Protein AF-A0AAX3WQF5-F1 (afdb_monomer_lite)

Organism: NCBI:txid759811

Radius of gyration: 13.83 Å; chains: 1; bounding box: 32×36×34 Å

Secondary structure (DSSP, 8-state):
---TTTT--HHHHHHHHHHHHHHHHHGGGT--SHHHHHHHHHHHHHHHHHHHTT-S---HHHHHHHHHHHHHHHHHHHHHHHTT-S-HHHHHHHHHHHHHHHHHHHHHH-

pLDDT: mean 82.95, std 11.18, range [40.06, 92.69]

Structure (mmCIF, N/CA/C/O backbone):
data_AF-A0AAX3WQF5-F1
#
_entry.id   AF-A0AAX3WQF5-F1
#
loop_
_atom_site.group_PDB
_atom_site.id
_atom_site.type_symbol
_atom_site.label_atom_id
_atom_site.label_alt_id
_atom_site.label_comp_id
_atom_site.label_asym_id
_atom_site.label_entity_id
_atom_site.label_seq_id
_atom_site.pdbx_PDB_ins_code
_atom_site.Cartn_x
_atom_site.Cartn_y
_atom_site.Cartn_z
_atom_site.occupancy
_atom_site.B_iso_or_equiv
_atom_site.auth_seq_id
_atom_site.auth_comp_id
_atom_site.auth_asym_id
_atom_site.auth_atom_id
_atom_site.pdbx_PDB_model_num
ATOM 1 N N . MET A 1 1 ? -18.013 -9.501 11.085 1.00 40.06 1 MET A N 1
ATOM 2 C CA . MET A 1 1 ? -17.292 -8.453 10.333 1.00 40.06 1 MET A CA 1
ATOM 3 C C . MET A 1 1 ? -16.064 -9.127 9.744 1.00 40.06 1 MET A C 1
ATOM 5 O O . MET A 1 1 ? -15.308 -9.697 10.520 1.00 40.06 1 MET A O 1
ATOM 9 N N . SER A 1 2 ? -15.945 -9.206 8.417 1.00 44.09 2 SER A N 1
ATOM 10 C CA . SER A 1 2 ? -14.783 -9.839 7.775 1.00 44.09 2 SER A CA 1
ATOM 11 C C . SER A 1 2 ? -13.529 -9.033 8.104 1.00 44.09 2 SER A C 1
ATOM 13 O O . SER A 1 2 ? -13.554 -7.804 8.017 1.00 44.09 2 SER A O 1
ATOM 15 N N . ASN A 1 3 ? -12.466 -9.706 8.534 1.00 59.84 3 ASN A N 1
ATOM 16 C CA . ASN A 1 3 ? -11.210 -9.055 8.867 1.00 59.84 3 ASN A CA 1
ATOM 17 C C . ASN A 1 3 ? -10.449 -8.860 7.549 1.00 59.84 3 ASN A C 1
ATOM 19 O O . ASN A 1 3 ? -9.784 -9.780 7.087 1.00 59.84 3 ASN A O 1
ATOM 23 N N . PHE A 1 4 ? -10.609 -7.693 6.911 1.00 64.12 4 PHE A N 1
ATOM 24 C CA . PHE A 1 4 ? -10.064 -7.390 5.575 1.00 64.12 4 PHE A CA 1
ATOM 25 C C . PHE A 1 4 ? -8.560 -7.718 5.445 1.00 64.12 4 PHE A C 1
ATOM 27 O O . PHE A 1 4 ? -8.103 -8.148 4.391 1.00 64.12 4 PHE A O 1
ATOM 34 N N . LEU A 1 5 ? -7.809 -7.596 6.546 1.00 71.44 5 LEU A N 1
ATOM 35 C CA . LEU A 1 5 ? -6.372 -7.884 6.628 1.00 71.44 5 LEU A CA 1
ATOM 36 C C . LEU A 1 5 ? -6.045 -9.176 7.410 1.00 71.44 5 LEU A C 1
ATOM 38 O O . LEU A 1 5 ? -4.893 -9.420 7.757 1.00 71.44 5 LEU A O 1
ATOM 42 N N . GLY A 1 6 ? -7.044 -10.009 7.713 1.00 67.06 6 GLY A N 1
ATOM 43 C CA . GLY A 1 6 ? -6.884 -11.228 8.515 1.00 67.06 6 GLY A CA 1
ATOM 44 C C . GLY A 1 6 ? -6.243 -12.406 7.774 1.00 67.06 6 GLY A C 1
ATOM 45 O O . GLY A 1 6 ? -5.694 -13.294 8.416 1.00 67.06 6 GLY A O 1
ATOM 46 N N . GLU A 1 7 ? -6.274 -12.400 6.439 1.00 76.75 7 GLU A N 1
ATOM 47 C CA . GLU A 1 7 ? -5.777 -13.487 5.578 1.00 76.75 7 GLU A CA 1
ATOM 48 C C . GLU A 1 7 ? -4.612 -13.027 4.683 1.00 76.75 7 GLU A C 1
ATOM 50 O O . GLU A 1 7 ? -4.509 -13.386 3.506 1.00 76.75 7 GLU A O 1
ATOM 55 N N . LEU A 1 8 ? -3.742 -12.166 5.213 1.00 85.25 8 LEU A N 1
ATOM 56 C CA . LEU A 1 8 ? -2.576 -11.675 4.481 1.00 85.25 8 LEU A CA 1
ATOM 57 C C . LEU A 1 8 ? -1.428 -12.678 4.528 1.00 85.25 8 LEU A C 1
ATOM 59 O O . LEU A 1 8 ? -1.010 -13.120 5.601 1.00 85.25 8 LEU A O 1
ATOM 63 N N . THR A 1 9 ? -0.876 -12.978 3.358 1.00 89.06 9 THR A N 1
ATOM 64 C CA . THR A 1 9 ? 0.393 -13.698 3.241 1.00 89.06 9 THR A CA 1
ATOM 65 C C . THR A 1 9 ? 1.562 -12.777 3.626 1.00 89.06 9 THR A C 1
ATOM 67 O O . THR A 1 9 ? 1.388 -11.556 3.663 1.00 89.06 9 THR A O 1
ATOM 70 N N . PRO A 1 10 ? 2.766 -13.313 3.904 1.00 89.25 10 PRO A N 1
ATOM 71 C CA . PRO A 1 10 ? 3.958 -12.482 4.086 1.00 89.25 10 PRO A CA 1
ATOM 72 C C . PRO A 1 10 ? 4.201 -11.543 2.898 1.00 89.25 10 PRO A C 1
ATOM 74 O O . PRO A 1 10 ? 4.501 -10.371 3.094 1.00 89.25 10 PRO A O 1
ATOM 77 N N . ASP A 1 11 ? 3.957 -12.029 1.679 1.00 89.50 11 ASP A N 1
ATOM 78 C CA . ASP A 1 11 ? 4.100 -11.232 0.465 1.00 89.50 11 ASP A CA 1
ATOM 79 C C . ASP A 1 11 ? 3.117 -10.061 0.414 1.00 89.50 11 ASP A C 1
ATOM 81 O O . ASP A 1 11 ? 3.523 -8.943 0.099 1.00 89.50 11 ASP A O 1
ATOM 85 N N . ASP A 1 12 ? 1.855 -10.289 0.793 1.00 89.75 12 ASP A N 1
ATOM 86 C CA . ASP A 1 12 ? 0.866 -9.213 0.880 1.00 89.75 12 ASP A CA 1
ATOM 87 C C . ASP A 1 12 ? 1.290 -8.161 1.911 1.00 89.75 12 ASP A C 1
ATOM 89 O O . ASP A 1 12 ? 1.117 -6.962 1.689 1.00 89.75 12 ASP A O 1
ATOM 93 N N . LYS A 1 13 ? 1.868 -8.601 3.039 1.00 89.56 13 LYS A N 1
ATOM 94 C CA . LYS A 1 13 ? 2.353 -7.688 4.076 1.00 89.56 13 LYS A CA 1
ATOM 95 C C . LYS A 1 13 ? 3.518 -6.836 3.591 1.00 89.56 13 LYS A C 1
ATOM 97 O O . LYS A 1 13 ? 3.504 -5.633 3.838 1.00 89.56 13 LYS A O 1
ATOM 102 N N . ASP A 1 14 ? 4.468 -7.421 2.867 1.00 91.00 14 ASP A N 1
ATOM 103 C CA . ASP A 1 14 ? 5.594 -6.681 2.290 1.00 91.00 14 ASP A CA 1
ATOM 104 C C . ASP A 1 14 ? 5.121 -5.614 1.297 1.00 91.00 14 ASP A C 1
ATOM 106 O O . ASP A 1 14 ? 5.605 -4.484 1.317 1.00 91.00 14 ASP A O 1
ATOM 110 N N . VAL A 1 15 ? 4.154 -5.956 0.440 1.00 92.25 15 VAL A N 1
ATOM 111 C CA . VAL A 1 15 ? 3.594 -5.026 -0.550 1.00 92.25 15 VAL A CA 1
ATOM 112 C C . VAL A 1 15 ? 2.839 -3.885 0.134 1.00 92.25 15 VAL A C 1
ATOM 114 O O . VAL A 1 15 ? 3.033 -2.725 -0.226 1.00 92.25 15 VAL A O 1
ATOM 117 N N . ILE A 1 16 ? 2.017 -4.185 1.145 1.00 92.31 16 ILE A N 1
ATOM 118 C CA . ILE A 1 16 ? 1.321 -3.160 1.940 1.00 92.31 16 ILE A CA 1
ATOM 119 C C . ILE A 1 16 ? 2.332 -2.248 2.645 1.00 92.31 16 ILE A C 1
ATOM 121 O O . ILE A 1 16 ? 2.170 -1.027 2.638 1.00 92.31 16 ILE A O 1
ATOM 125 N N . GLN A 1 17 ? 3.387 -2.822 3.224 1.00 92.69 17 GLN A N 1
ATOM 126 C CA . GLN A 1 17 ? 4.435 -2.065 3.901 1.00 92.69 17 GLN A CA 1
ATOM 127 C C . GLN A 1 17 ? 5.154 -1.125 2.926 1.00 92.69 17 GLN A C 1
ATOM 129 O O . GLN A 1 17 ? 5.289 0.067 3.210 1.00 92.69 17 GLN A O 1
ATOM 134 N N . ALA A 1 18 ? 5.536 -1.632 1.750 1.00 92.19 18 ALA A N 1
ATOM 135 C CA . ALA A 1 18 ? 6.145 -0.837 0.690 1.00 92.19 18 ALA A CA 1
ATOM 136 C C . ALA A 1 18 ? 5.223 0.304 0.236 1.00 92.19 18 ALA A C 1
ATOM 138 O O . ALA A 1 18 ? 5.670 1.446 0.144 1.00 92.19 18 ALA A O 1
ATOM 139 N N . ALA A 1 19 ? 3.929 0.025 0.046 1.00 92.12 19 ALA A N 1
ATOM 140 C CA . ALA A 1 19 ? 2.936 1.021 -0.348 1.00 92.12 19 ALA A CA 1
ATOM 141 C C . ALA A 1 19 ? 2.868 2.181 0.648 1.00 92.12 19 ALA A C 1
ATOM 143 O O . ALA A 1 19 ? 2.942 3.349 0.266 1.00 92.12 19 ALA A O 1
ATOM 144 N N . ILE A 1 20 ? 2.739 1.865 1.938 1.00 92.38 20 ILE A N 1
ATOM 145 C CA . ILE A 1 20 ? 2.606 2.870 2.994 1.00 92.38 20 ILE A CA 1
ATOM 146 C C . ILE A 1 20 ? 3.905 3.661 3.171 1.00 92.38 20 ILE A C 1
ATOM 148 O O . ILE A 1 20 ? 3.861 4.880 3.344 1.00 92.38 20 ILE A O 1
ATOM 152 N N . ASP A 1 21 ? 5.063 3.005 3.096 1.00 91.31 21 ASP A N 1
ATOM 153 C CA . ASP A 1 21 ? 6.357 3.686 3.176 1.00 91.31 21 ASP A CA 1
ATOM 154 C C . ASP A 1 21 ? 6.571 4.637 2.001 1.00 91.31 21 ASP A C 1
ATOM 156 O O . ASP A 1 21 ? 7.094 5.742 2.173 1.00 91.31 21 ASP A O 1
ATOM 160 N N . GLU A 1 22 ? 6.137 4.239 0.811 1.00 88.56 22 GLU A N 1
ATOM 161 C CA . GLU A 1 22 ? 6.199 5.075 -0.376 1.00 88.56 22 GLU A CA 1
ATOM 162 C C . GLU A 1 22 ? 5.236 6.261 -0.288 1.00 88.56 22 GLU A C 1
ATOM 164 O O . GLU A 1 22 ? 5.618 7.402 -0.558 1.00 88.56 22 GLU A O 1
ATOM 169 N N . PHE A 1 23 ? 4.024 6.035 0.216 1.00 88.94 23 PHE A N 1
ATOM 170 C CA . PHE A 1 23 ? 3.060 7.093 0.489 1.00 88.94 23 PHE A CA 1
ATOM 171 C C . PHE A 1 23 ? 3.553 8.082 1.555 1.00 88.94 23 PHE A C 1
ATOM 173 O O . PHE A 1 23 ? 3.398 9.292 1.405 1.00 88.94 23 PHE A O 1
ATOM 180 N N . LEU A 1 24 ? 4.222 7.622 2.613 1.00 87.25 24 LEU A N 1
ATOM 181 C CA . LEU A 1 24 ? 4.829 8.513 3.607 1.00 87.25 24 LEU A CA 1
ATOM 182 C C . LEU A 1 24 ? 5.974 9.354 3.020 1.00 87.25 24 LEU A C 1
ATOM 184 O O . LEU A 1 24 ? 6.197 10.482 3.472 1.00 87.25 24 LEU A O 1
ATOM 188 N N . LYS A 1 25 ? 6.687 8.825 2.016 1.00 85.06 25 LYS A N 1
ATOM 189 C CA . LYS A 1 25 ? 7.792 9.507 1.325 1.00 85.06 25 LYS A CA 1
ATOM 190 C C . LYS A 1 25 ? 7.341 10.453 0.222 1.00 85.06 25 LYS A C 1
ATOM 192 O O . LYS A 1 25 ? 7.992 11.474 0.049 1.00 85.06 25 LYS A O 1
ATOM 197 N N . PHE A 1 26 ? 6.289 10.136 -0.529 1.00 77.75 26 PHE A N 1
ATOM 198 C CA . PHE A 1 26 ? 5.896 10.893 -1.727 1.00 77.75 26 PHE A CA 1
ATOM 199 C C . PHE A 1 26 ? 4.430 11.323 -1.753 1.00 77.75 26 PHE A C 1
ATOM 201 O O . PHE A 1 26 ? 4.063 12.144 -2.588 1.00 77.75 26 PHE A O 1
ATOM 208 N N . GLY A 1 27 ? 3.597 10.858 -0.822 1.00 66.69 27 GLY A N 1
ATOM 209 C CA . GLY A 1 27 ? 2.166 11.171 -0.765 1.00 66.69 27 GLY A CA 1
ATOM 210 C C . GLY A 1 27 ? 1.860 12.661 -0.598 1.00 66.69 27 GLY A C 1
ATOM 211 O O . GLY A 1 27 ? 0.793 13.107 -1.004 1.00 66.69 27 GLY A O 1
ATOM 212 N N . TYR A 1 28 ? 2.812 13.470 -0.114 1.00 64.19 28 TYR A N 1
ATOM 213 C CA . TYR A 1 28 ? 2.675 14.933 -0.110 1.00 64.19 28 TYR A CA 1
ATOM 214 C C . TYR A 1 28 ? 2.576 15.536 -1.521 1.00 64.19 28 TYR A C 1
ATOM 216 O O . TYR A 1 28 ? 2.022 16.616 -1.664 1.00 64.19 28 TYR A O 1
ATOM 224 N N . LYS A 1 29 ? 3.096 14.861 -2.558 1.00 64.31 29 LYS A N 1
ATOM 225 C CA . LYS A 1 29 ? 2.990 15.314 -3.956 1.00 64.31 29 LYS A CA 1
ATOM 226 C C . LYS A 1 29 ? 1.604 15.069 -4.551 1.00 64.31 29 LYS A C 1
ATOM 228 O O . LYS A 1 29 ? 1.244 15.730 -5.514 1.00 64.31 29 LYS A O 1
ATOM 233 N N . LEU A 1 30 ? 0.847 14.121 -3.996 1.00 62.47 30 LEU A N 1
ATOM 234 C CA . LEU A 1 30 ? -0.512 13.791 -4.440 1.00 62.47 30 LEU A CA 1
ATOM 235 C C . LEU A 1 30 ? -1.580 14.671 -3.779 1.00 62.47 30 LEU A C 1
ATOM 237 O O . LEU A 1 30 ? -2.712 14.720 -4.250 1.00 62.47 30 LEU A O 1
ATOM 241 N N . ILE A 1 31 ? -1.244 15.334 -2.670 1.00 63.12 31 ILE A N 1
ATOM 242 C CA . ILE A 1 31 ? -2.186 16.102 -1.857 1.00 63.12 31 ILE A CA 1
ATOM 243 C C . ILE A 1 31 ? -1.816 17.578 -1.995 1.00 63.12 31 ILE A C 1
ATOM 245 O O . ILE A 1 31 ? -1.076 18.124 -1.182 1.00 63.12 31 ILE A O 1
ATOM 249 N N . ASP A 1 32 ? -2.342 18.211 -3.042 1.00 54.56 32 ASP A N 1
ATOM 250 C CA . ASP A 1 32 ? -2.054 19.601 -3.443 1.00 54.56 32 ASP A CA 1
ATOM 251 C C . ASP A 1 32 ? -2.568 20.661 -2.430 1.00 54.56 32 ASP A C 1
ATOM 253 O O . ASP A 1 32 ? -2.364 21.864 -2.579 1.00 54.56 32 ASP A O 1
ATOM 257 N N . GLU A 1 33 ? -3.212 20.236 -1.335 1.00 55.03 33 GLU A N 1
ATOM 258 C CA . GLU A 1 33 ? -3.756 21.117 -0.300 1.00 55.03 33 GLU A CA 1
ATOM 259 C C . GLU A 1 33 ? -3.052 20.922 1.057 1.00 55.03 33 GLU A C 1
ATOM 261 O O . GLU A 1 33 ? -3.226 19.926 1.767 1.00 55.03 33 GLU A O 1
ATOM 266 N N . ASN A 1 34 ? -2.283 21.938 1.469 1.00 56.22 34 ASN A N 1
ATOM 267 C CA . ASN A 1 34 ? -1.438 21.961 2.677 1.00 56.22 34 ASN A CA 1
ATOM 268 C C . ASN A 1 34 ? -2.131 21.554 3.998 1.00 56.22 34 ASN A C 1
ATOM 270 O O . ASN A 1 34 ? -1.457 21.150 4.947 1.00 56.22 34 ASN A O 1
ATOM 274 N N . LYS A 1 35 ? -3.463 21.660 4.107 1.00 57.88 35 LYS A N 1
ATOM 275 C CA . LYS A 1 35 ? -4.200 21.284 5.331 1.00 57.88 35 LYS A CA 1
ATOM 276 C C . LYS A 1 35 ? -4.504 19.787 5.404 1.00 57.88 35 LYS A C 1
ATOM 278 O O . LYS A 1 35 ? -4.518 19.218 6.494 1.00 57.88 35 LYS A O 1
ATOM 283 N N . THR A 1 36 ? -4.698 19.143 4.262 1.00 65.06 36 THR A N 1
ATOM 284 C CA . THR A 1 36 ? -5.059 17.726 4.146 1.00 65.06 36 THR A CA 1
ATOM 285 C C . THR A 1 36 ? -3.816 16.838 4.218 1.00 65.06 36 THR A C 1
ATOM 287 O O . THR A 1 36 ? -3.867 15.760 4.805 1.00 65.06 36 THR A O 1
ATOM 290 N N . ALA A 1 37 ? -2.660 17.330 3.759 1.00 68.00 37 ALA A N 1
ATOM 291 C CA . ALA A 1 37 ? -1.393 16.595 3.789 1.00 68.00 37 ALA A CA 1
ATOM 292 C C . ALA A 1 37 ? -0.965 16.153 5.206 1.00 68.00 37 ALA A C 1
ATOM 294 O O . ALA A 1 37 ? -0.530 15.018 5.403 1.00 68.00 37 ALA A O 1
ATOM 295 N N . SER A 1 38 ? -1.128 17.018 6.217 1.00 71.81 38 SER A N 1
ATOM 296 C CA . SER A 1 38 ? -0.776 16.695 7.612 1.00 71.81 38 SER A CA 1
ATOM 297 C C . SER A 1 38 ? -1.668 15.595 8.202 1.00 71.81 38 SER A C 1
ATOM 299 O O . SER A 1 38 ? -1.182 14.673 8.861 1.00 71.81 38 SER A O 1
ATOM 301 N N . LEU A 1 39 ? -2.973 15.649 7.912 1.00 75.56 39 LEU A N 1
ATOM 302 C CA . LEU A 1 39 ? -3.937 14.639 8.354 1.00 75.56 39 LEU A CA 1
ATOM 303 C C . LEU A 1 39 ? -3.675 13.288 7.687 1.00 75.56 39 LEU A C 1
ATOM 305 O O . LEU A 1 39 ? -3.642 12.271 8.371 1.00 75.56 39 LEU A O 1
ATOM 309 N N . TYR A 1 40 ? -3.412 13.279 6.382 1.00 80.06 40 TYR A N 1
ATOM 310 C CA . TYR A 1 40 ? -3.123 12.054 5.639 1.00 80.06 40 TYR A CA 1
ATOM 311 C C . TYR A 1 40 ? -1.812 11.414 6.089 1.00 80.06 40 TYR A C 1
ATOM 313 O O . TYR A 1 40 ? -1.758 10.202 6.278 1.00 80.06 40 TYR A O 1
ATOM 321 N N . LYS A 1 41 ? -0.774 12.221 6.344 1.00 82.88 41 LYS A N 1
ATOM 322 C CA . LYS A 1 41 ? 0.485 11.729 6.911 1.00 82.88 41 LYS A CA 1
ATOM 323 C C . LYS A 1 41 ? 0.264 11.089 8.279 1.00 82.88 41 LYS A C 1
ATOM 325 O O . LYS A 1 41 ? 0.757 9.992 8.516 1.00 82.88 41 LYS A O 1
ATOM 330 N N . ARG A 1 42 ? -0.508 11.736 9.159 1.00 86.56 42 ARG A N 1
ATOM 331 C CA . ARG A 1 42 ? -0.851 11.174 10.472 1.00 86.56 42 ARG A CA 1
ATOM 332 C C . ARG A 1 42 ? -1.612 9.856 10.330 1.00 86.56 42 ARG A C 1
ATOM 334 O O . ARG A 1 42 ? -1.232 8.887 10.972 1.00 86.56 42 ARG A O 1
ATOM 341 N N . SER A 1 43 ? -2.633 9.801 9.478 1.00 87.75 43 SER A N 1
ATOM 342 C CA . SER A 1 43 ? -3.408 8.580 9.232 1.00 87.75 43 SER A CA 1
ATOM 343 C C . SER A 1 43 ? -2.557 7.453 8.639 1.00 87.75 43 SER A C 1
ATOM 345 O O . SER A 1 43 ? -2.720 6.306 9.041 1.00 87.75 43 SER A O 1
ATOM 347 N N . ALA A 1 44 ? -1.605 7.763 7.752 1.00 89.31 44 ALA A N 1
ATOM 348 C CA . ALA A 1 44 ? -0.641 6.796 7.225 1.00 89.31 44 ALA A CA 1
ATOM 349 C C . ALA A 1 44 ? 0.297 6.253 8.308 1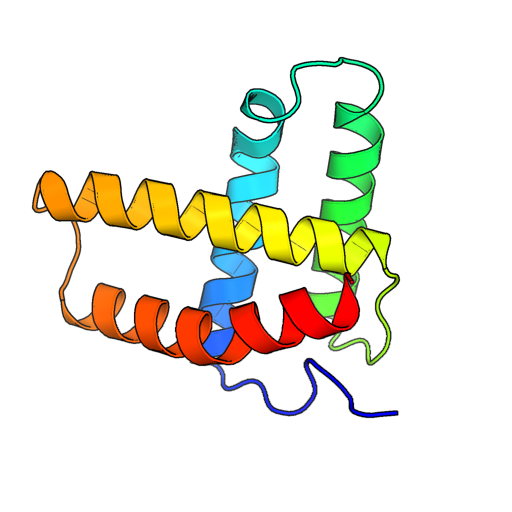.00 89.31 44 ALA A C 1
ATOM 351 O O . ALA A 1 44 ? 0.523 5.047 8.375 1.00 89.31 44 ALA A O 1
ATOM 352 N N . THR A 1 45 ? 0.802 7.119 9.191 1.00 91.00 45 THR A N 1
ATOM 353 C CA . THR A 1 45 ? 1.610 6.696 10.342 1.00 91.00 45 THR A CA 1
ATOM 354 C C . THR A 1 45 ? 0.805 5.803 11.286 1.00 91.00 45 THR A C 1
ATOM 356 O O . THR A 1 45 ? 1.268 4.718 11.621 1.00 91.00 45 THR A O 1
ATOM 359 N N . THR A 1 46 ? -0.425 6.188 11.638 1.00 91.19 46 THR A N 1
ATOM 360 C CA . THR A 1 46 ? -1.297 5.365 12.491 1.00 91.19 46 THR A CA 1
ATOM 361 C C . THR A 1 46 ? -1.627 4.021 11.840 1.00 91.19 46 THR A C 1
ATOM 363 O O . THR A 1 46 ? -1.608 2.993 12.516 1.00 91.19 46 THR A O 1
ATOM 366 N N . PHE A 1 47 ? -1.916 4.003 10.532 1.00 91.38 47 PHE A N 1
ATOM 367 C CA . PHE A 1 47 ? -2.126 2.758 9.793 1.00 91.38 47 PHE A CA 1
ATOM 368 C C . PHE A 1 47 ? -0.890 1.863 9.896 1.00 91.38 47 PHE A C 1
ATOM 370 O O . PHE A 1 47 ? -1.029 0.698 10.261 1.00 91.38 47 PHE A O 1
ATOM 377 N N . LYS A 1 48 ? 0.307 2.406 9.629 1.00 92.00 48 LYS A N 1
ATOM 378 C CA . LYS A 1 48 ? 1.574 1.667 9.697 1.00 92.00 48 LYS A CA 1
ATOM 379 C C . LYS A 1 48 ? 1.785 1.037 11.071 1.00 92.00 48 LYS A C 1
ATOM 381 O O . LYS A 1 48 ? 1.981 -0.168 11.159 1.00 92.00 48 LYS A O 1
ATOM 386 N N . GLU A 1 49 ? 1.657 1.821 12.138 1.00 91.81 49 GLU A N 1
ATOM 387 C CA . GLU A 1 49 ? 1.817 1.329 13.512 1.00 91.81 49 GLU A CA 1
ATOM 388 C 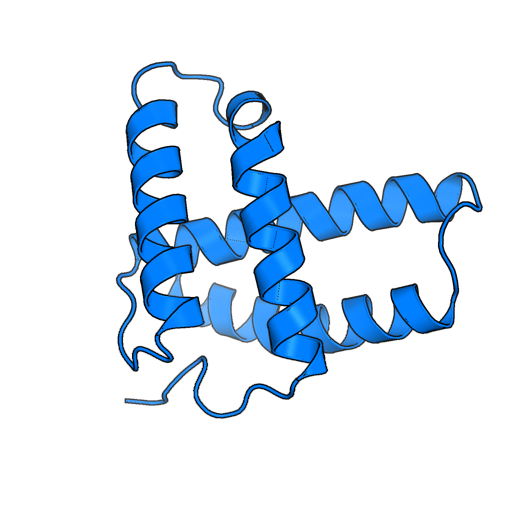C . GLU A 1 49 ? 0.809 0.220 13.839 1.00 91.81 49 GLU A C 1
ATOM 390 O O . GLU A 1 49 ? 1.158 -0.803 14.428 1.00 91.81 49 GLU A O 1
ATOM 395 N N . LYS A 1 50 ? -0.458 0.386 13.445 1.00 90.38 50 LYS A N 1
ATOM 396 C CA . LYS A 1 50 ? -1.487 -0.648 13.628 1.00 90.38 50 LYS A CA 1
ATOM 397 C C . LYS A 1 50 ? -1.174 -1.910 12.834 1.00 90.38 50 LYS A C 1
ATOM 399 O O . LYS A 1 50 ? -1.395 -3.008 13.341 1.00 90.38 50 LYS A O 1
ATOM 404 N N . PHE A 1 51 ? -0.683 -1.757 11.612 1.00 89.81 51 PHE A N 1
ATOM 405 C CA . PHE A 1 51 ? -0.349 -2.857 10.722 1.00 89.81 51 PHE A CA 1
ATOM 406 C C . PHE A 1 51 ? 0.834 -3.676 11.251 1.00 89.81 51 PHE A C 1
ATOM 408 O O . PHE A 1 51 ? 0.724 -4.895 11.375 1.00 89.81 51 PHE A O 1
ATOM 415 N N . GLU A 1 52 ? 1.913 -3.010 11.667 1.00 89.38 52 GLU A N 1
ATOM 416 C CA . GLU A 1 52 ? 3.094 -3.637 12.280 1.00 89.38 52 GLU A CA 1
ATOM 417 C C . GLU A 1 52 ? 2.739 -4.371 13.584 1.00 89.38 52 GLU A C 1
ATOM 419 O O . GLU A 1 52 ? 3.235 -5.467 13.849 1.00 89.38 52 GLU A O 1
ATOM 424 N N . ASN A 1 53 ? 1.802 -3.821 14.361 1.00 88.38 53 ASN A N 1
ATOM 425 C CA . ASN A 1 53 ? 1.294 -4.445 15.584 1.00 88.38 53 ASN A CA 1
ATOM 426 C C . ASN A 1 53 ? 0.207 -5.515 15.344 1.00 88.38 53 ASN A C 1
ATOM 428 O O . ASN A 1 53 ? -0.373 -6.015 16.307 1.00 88.38 53 ASN A O 1
ATOM 432 N N . ASN A 1 54 ? -0.081 -5.890 14.089 1.00 83.31 54 ASN A N 1
ATOM 433 C CA . ASN A 1 54 ? -1.132 -6.846 13.706 1.00 83.31 54 ASN A CA 1
ATOM 434 C C . ASN A 1 54 ? -2.519 -6.509 14.300 1.00 83.31 54 ASN A C 1
ATOM 436 O O . ASN A 1 54 ? -3.270 -7.393 14.717 1.00 83.31 54 ASN A O 1
ATOM 440 N N . SER A 1 55 ? -2.864 -5.220 14.347 1.00 79.81 55 SER A N 1
ATOM 441 C CA . SER A 1 55 ? -4.184 -4.758 14.776 1.00 79.81 55 SER A CA 1
ATOM 442 C C . SER A 1 55 ? -5.291 -5.333 13.888 1.00 79.81 55 SER A C 1
ATOM 444 O O . SER A 1 55 ? -5.148 -5.440 12.671 1.00 79.81 55 SER A O 1
ATOM 446 N N . VAL A 1 56 ? -6.433 -5.651 14.498 1.00 71.06 56 VAL A N 1
ATOM 447 C CA . VAL A 1 56 ? -7.606 -6.235 13.822 1.00 71.06 56 VAL A CA 1
ATOM 448 C C . VAL A 1 56 ? -8.636 -5.192 13.382 1.00 71.06 56 VAL A C 1
ATOM 450 O O . VAL A 1 56 ? -9.704 -5.544 12.889 1.00 71.06 56 VAL A O 1
ATOM 453 N N . SER A 1 57 ? -8.366 -3.901 13.592 1.00 80.12 57 SER A N 1
ATOM 454 C CA . SER A 1 57 ? -9.328 -2.840 13.286 1.00 80.12 57 SER A CA 1
ATOM 455 C C . SER A 1 57 ? -8.666 -1.606 12.687 1.00 80.12 57 SER A C 1
ATOM 457 O O . SER A 1 57 ? -7.755 -1.028 13.290 1.00 80.12 57 SER A O 1
ATOM 459 N N . PHE A 1 58 ? -9.209 -1.169 11.553 1.00 85.81 58 PHE A N 1
ATOM 460 C CA . PHE A 1 58 ? -8.806 0.030 10.827 1.00 85.81 58 PHE A CA 1
ATOM 461 C C . PHE A 1 58 ? -10.024 0.922 10.598 1.00 85.81 58 PHE A C 1
ATOM 463 O O . PHE A 1 58 ? -11.136 0.432 10.392 1.00 85.81 58 PHE A O 1
ATOM 470 N N . THR A 1 59 ? -9.829 2.234 10.670 1.00 86.75 59 THR A N 1
ATOM 471 C CA . THR A 1 59 ? -10.870 3.214 10.349 1.00 86.75 59 THR A CA 1
ATOM 472 C C . THR A 1 59 ? -11.036 3.347 8.835 1.00 86.75 59 THR A C 1
ATOM 474 O O . THR A 1 59 ? -10.155 2.976 8.061 1.00 86.75 59 THR A O 1
ATOM 477 N N . THR A 1 60 ? -12.153 3.920 8.384 1.00 85.50 60 THR A N 1
ATOM 478 C CA . THR A 1 60 ? -12.369 4.192 6.955 1.00 85.50 60 THR A CA 1
ATOM 479 C C . THR A 1 60 ? -11.275 5.087 6.372 1.00 85.50 60 THR A C 1
ATOM 481 O O . THR A 1 60 ? -10.813 4.835 5.265 1.00 85.50 60 THR A O 1
ATOM 484 N N . ASP A 1 61 ? -10.813 6.096 7.115 1.00 84.12 61 ASP A N 1
ATOM 485 C CA . ASP A 1 61 ? -9.735 6.974 6.650 1.00 84.12 61 ASP A CA 1
ATOM 486 C C . ASP A 1 61 ? -8.403 6.229 6.535 1.00 84.12 61 ASP A C 1
ATOM 488 O O . ASP A 1 61 ? -7.684 6.405 5.559 1.00 84.12 61 ASP A O 1
ATOM 492 N N . GLU A 1 62 ? -8.099 5.337 7.477 1.00 86.94 62 GLU A N 1
ATOM 493 C CA . GLU A 1 62 ? -6.926 4.458 7.412 1.00 86.94 62 GLU A CA 1
ATOM 494 C C . GLU A 1 62 ? -6.981 3.523 6.188 1.00 86.94 62 GLU A C 1
ATOM 496 O O . GLU A 1 62 ? -5.976 3.342 5.501 1.00 86.94 62 GLU A O 1
ATOM 501 N N . LEU A 1 63 ? -8.162 2.995 5.849 1.00 88.75 63 LEU A N 1
ATOM 502 C CA . LEU A 1 63 ? -8.361 2.184 4.643 1.00 88.75 63 LEU A CA 1
ATOM 503 C C . LEU A 1 63 ? -8.274 3.009 3.348 1.00 88.75 63 LEU A C 1
ATOM 505 O O . LEU A 1 63 ? -7.741 2.517 2.354 1.00 88.75 63 LEU A O 1
ATOM 509 N N . ARG A 1 64 ? -8.726 4.272 3.349 1.00 86.62 64 ARG A N 1
ATOM 510 C CA . ARG A 1 64 ? -8.515 5.197 2.218 1.00 86.62 64 ARG A CA 1
ATOM 511 C C . ARG A 1 64 ? -7.035 5.458 1.991 1.00 86.62 64 ARG A C 1
ATOM 513 O O . ARG A 1 64 ? -6.586 5.444 0.849 1.00 86.62 64 ARG A O 1
ATOM 520 N N . ILE A 1 65 ? -6.270 5.661 3.062 1.00 88.12 65 ILE A N 1
ATOM 521 C CA . ILE A 1 65 ? -4.820 5.828 2.962 1.00 88.12 65 ILE A CA 1
ATOM 522 C C . ILE A 1 65 ? -4.171 4.586 2.366 1.00 88.12 65 ILE A C 1
ATOM 524 O O . ILE A 1 65 ? -3.369 4.724 1.444 1.00 88.12 65 ILE A O 1
ATOM 528 N N . LEU A 1 66 ? -4.539 3.390 2.830 1.00 90.56 66 LEU A N 1
ATOM 529 C CA . LEU A 1 66 ? -4.043 2.148 2.241 1.00 90.56 66 LEU A CA 1
ATOM 530 C C . LEU A 1 66 ? -4.357 2.076 0.742 1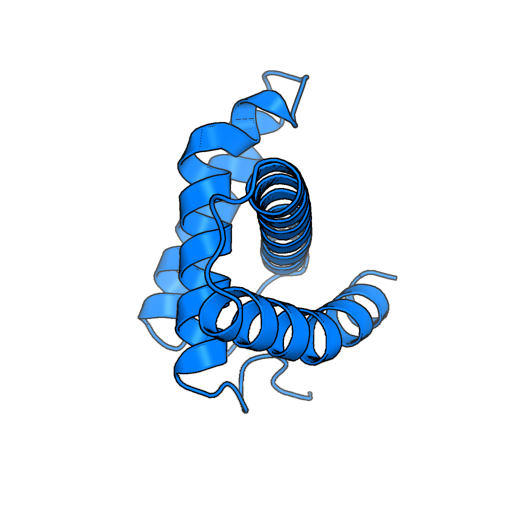.00 90.56 66 LEU A C 1
ATOM 532 O O . LEU A 1 66 ? -3.462 1.809 -0.054 1.00 90.56 66 LEU A O 1
ATOM 536 N N . HIS A 1 67 ? -5.593 2.381 0.345 1.00 89.75 67 HIS A N 1
ATOM 537 C CA . HIS A 1 67 ? -5.982 2.418 -1.063 1.00 89.75 67 HIS A CA 1
ATOM 538 C C . HIS A 1 67 ? -5.123 3.403 -1.874 1.00 89.75 67 HIS A C 1
ATOM 540 O O . HIS A 1 67 ? -4.541 3.022 -2.886 1.00 89.75 67 HIS A O 1
ATOM 546 N N . HIS A 1 68 ? -4.973 4.651 -1.420 1.00 87.75 68 HIS A N 1
ATOM 547 C CA . HIS A 1 68 ? -4.124 5.638 -2.099 1.00 87.75 68 HIS A CA 1
ATOM 548 C C . HIS A 1 68 ? -2.658 5.205 -2.183 1.00 87.75 68 HIS A C 1
ATOM 550 O O . HIS A 1 68 ? -2.002 5.439 -3.195 1.00 87.75 68 HIS A O 1
ATOM 556 N N . SER A 1 69 ? -2.162 4.549 -1.138 1.00 90.19 69 SER A N 1
ATOM 557 C CA . SER A 1 69 ? -0.796 4.037 -1.078 1.00 90.19 69 SER A CA 1
ATOM 558 C C . SER A 1 69 ? -0.571 2.926 -2.102 1.00 90.19 69 SER A C 1
ATOM 560 O O . SER A 1 69 ? 0.430 2.937 -2.814 1.00 90.19 69 SER A O 1
ATOM 562 N N . LEU A 1 70 ? -1.521 1.993 -2.220 1.00 91.62 70 LEU A N 1
ATOM 563 C CA . LEU A 1 70 ? -1.465 0.907 -3.199 1.00 91.62 70 LEU A CA 1
ATOM 564 C C . LEU A 1 70 ? -1.553 1.434 -4.637 1.00 91.62 70 LEU A C 1
ATOM 566 O O . LEU A 1 70 ? -0.827 0.950 -5.501 1.00 91.62 70 LEU A O 1
ATOM 570 N N . VAL A 1 71 ? -2.389 2.447 -4.892 1.00 89.12 71 VAL A N 1
ATOM 571 C CA . VAL A 1 71 ? -2.471 3.101 -6.209 1.00 89.12 71 VAL A CA 1
ATOM 572 C C . VAL A 1 71 ? -1.143 3.762 -6.578 1.00 89.12 71 VAL A C 1
ATOM 574 O O . VAL A 1 71 ? -0.623 3.489 -7.655 1.00 89.12 71 VAL A O 1
ATOM 577 N N . LEU A 1 72 ? -0.560 4.559 -5.674 1.00 87.75 72 LEU A N 1
ATOM 578 C CA . LEU A 1 72 ? 0.733 5.211 -5.909 1.00 87.75 72 LEU A CA 1
ATOM 579 C C . LEU A 1 72 ? 1.838 4.191 -6.207 1.00 87.75 72 LEU A C 1
ATOM 581 O O . LEU A 1 72 ? 2.587 4.352 -7.166 1.00 87.75 72 LEU A O 1
ATOM 585 N N . LEU A 1 73 ? 1.922 3.125 -5.408 1.00 90.56 73 LEU A N 1
ATOM 586 C CA . LEU A 1 73 ? 2.915 2.078 -5.621 1.00 90.56 73 LEU A CA 1
ATOM 587 C C . LEU A 1 73 ? 2.720 1.381 -6.970 1.00 90.56 73 LEU A C 1
ATOM 589 O O . LEU A 1 73 ? 3.693 1.117 -7.668 1.00 90.56 73 LEU A O 1
ATOM 593 N N . ARG A 1 74 ? 1.473 1.097 -7.360 1.00 90.31 74 ARG A N 1
ATOM 594 C CA . ARG A 1 74 ? 1.168 0.498 -8.664 1.00 90.31 74 ARG A CA 1
ATOM 595 C C . ARG A 1 74 ? 1.619 1.399 -9.811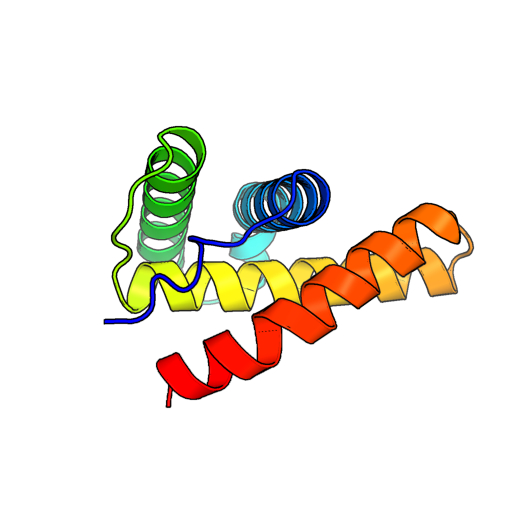 1.00 90.31 74 ARG A C 1
ATOM 597 O O . ARG A 1 74 ? 2.190 0.898 -10.776 1.00 90.31 74 ARG A O 1
ATOM 604 N N . ASP A 1 75 ? 1.381 2.701 -9.708 1.00 88.75 75 ASP A N 1
ATOM 605 C CA . ASP A 1 75 ? 1.762 3.658 -10.745 1.00 88.75 75 ASP A CA 1
ATOM 606 C C . ASP A 1 75 ? 3.292 3.754 -10.866 1.00 88.75 75 ASP A C 1
ATOM 608 O O . ASP A 1 75 ? 3.824 3.618 -11.969 1.00 88.75 75 ASP A O 1
ATOM 612 N N . ASN A 1 76 ? 4.007 3.839 -9.739 1.00 88.31 76 ASN A N 1
ATOM 613 C CA . ASN A 1 76 ? 5.474 3.843 -9.716 1.00 88.31 76 ASN A CA 1
ATOM 614 C C . ASN A 1 76 ? 6.066 2.524 -10.245 1.00 88.31 76 ASN A C 1
ATOM 616 O O . ASN A 1 76 ? 7.059 2.530 -10.973 1.00 88.31 76 ASN A O 1
ATOM 620 N N . MET A 1 77 ? 5.443 1.387 -9.925 1.00 90.50 77 MET A N 1
ATOM 621 C CA . MET A 1 77 ? 5.836 0.074 -10.444 1.00 90.50 77 MET A CA 1
ATOM 622 C C . MET A 1 77 ? 5.634 -0.029 -11.958 1.00 90.50 77 MET A C 1
ATOM 624 O O . MET A 1 77 ? 6.504 -0.551 -12.652 1.00 90.50 77 MET A O 1
ATOM 628 N N . ASN A 1 78 ? 4.517 0.476 -12.485 1.00 89.06 78 ASN A N 1
ATOM 629 C CA . ASN A 1 78 ? 4.256 0.497 -13.925 1.00 89.06 78 ASN A CA 1
ATOM 630 C C . ASN A 1 78 ? 5.249 1.402 -14.666 1.00 89.06 78 ASN A C 1
ATOM 632 O O . ASN A 1 78 ? 5.734 1.038 -15.738 1.00 89.06 78 ASN A O 1
ATOM 636 N N . GLU A 1 79 ? 5.581 2.559 -14.091 1.00 90.00 79 GLU A N 1
ATOM 637 C CA . GLU A 1 79 ? 6.609 3.447 -14.633 1.00 90.00 79 GLU A CA 1
ATOM 638 C C . GLU A 1 79 ? 7.975 2.746 -14.657 1.00 90.00 79 GLU A C 1
ATOM 640 O O . GLU A 1 79 ? 8.611 2.666 -15.709 1.00 90.00 79 GLU A O 1
ATOM 645 N N . ALA A 1 80 ? 8.398 2.149 -13.541 1.00 87.94 80 ALA A N 1
ATOM 646 C CA . ALA A 1 80 ? 9.667 1.434 -13.456 1.00 87.94 80 ALA A CA 1
ATOM 647 C C . ALA A 1 80 ? 9.738 0.218 -14.404 1.00 87.94 80 ALA A C 1
ATOM 649 O O . ALA A 1 80 ? 10.790 -0.041 -14.992 1.00 87.94 80 ALA A O 1
ATOM 650 N N . ASP A 1 81 ? 8.633 -0.511 -14.593 1.00 89.12 81 ASP A N 1
ATOM 651 C CA . ASP A 1 81 ? 8.537 -1.635 -15.535 1.00 89.12 81 ASP A CA 1
ATOM 652 C C . ASP A 1 81 ? 8.652 -1.160 -16.989 1.00 89.12 81 ASP A C 1
ATOM 654 O O . ASP A 1 81 ? 9.388 -1.756 -17.773 1.00 89.12 81 ASP A O 1
ATOM 658 N N . SER A 1 82 ? 8.024 -0.029 -17.335 1.00 90.19 82 SER A N 1
ATOM 659 C CA . SER A 1 82 ? 8.154 0.577 -18.669 1.00 90.19 82 SER A CA 1
ATOM 660 C C . SER A 1 82 ? 9.595 0.983 -19.009 1.00 90.19 82 SER A C 1
ATOM 662 O O . SER A 1 82 ? 9.987 0.990 -20.176 1.00 90.19 82 SER A O 1
ATOM 664 N N . LEU A 1 83 ? 10.398 1.270 -17.981 1.00 91.19 83 LEU A N 1
ATOM 665 C CA . LEU A 1 83 ? 11.817 1.605 -18.084 1.00 91.19 83 LEU A CA 1
ATOM 666 C C . LEU A 1 83 ? 12.739 0.375 -17.978 1.00 91.19 83 LEU A C 1
ATOM 668 O O . LEU A 1 83 ? 13.956 0.510 -18.097 1.00 91.19 83 LEU A O 1
ATOM 672 N N . GLY A 1 84 ? 12.181 -0.822 -17.768 1.00 89.19 84 GLY A N 1
ATOM 673 C CA . GLY A 1 84 ? 12.929 -2.076 -17.660 1.00 89.19 84 GLY A CA 1
ATOM 674 C C . GLY A 1 84 ? 13.659 -2.278 -16.327 1.00 89.19 84 GLY A C 1
ATOM 675 O O . GLY A 1 84 ? 14.578 -3.092 -16.260 1.00 89.19 84 GLY A O 1
ATOM 676 N N . TYR A 1 85 ? 13.278 -1.554 -15.270 1.00 89.19 85 TYR A N 1
ATOM 677 C CA . TYR A 1 85 ? 13.920 -1.631 -13.949 1.00 89.19 85 TYR A CA 1
ATOM 678 C C . TYR A 1 85 ? 13.270 -2.634 -12.989 1.00 89.19 85 TYR A C 1
ATOM 680 O O . TYR A 1 85 ? 13.776 -2.838 -11.885 1.00 89.19 85 TYR A O 1
ATOM 688 N N . VAL A 1 86 ? 12.160 -3.257 -13.385 1.00 85.50 86 VAL A N 1
ATOM 689 C CA . VAL A 1 86 ? 11.388 -4.157 -12.524 1.00 85.50 86 VAL A CA 1
ATOM 690 C C . VAL A 1 86 ? 11.667 -5.617 -12.866 1.00 85.50 86 VAL A C 1
ATOM 692 O O . VAL A 1 86 ? 11.523 -6.060 -14.005 1.00 85.50 86 VAL A O 1
ATOM 695 N N . ASP A 1 87 ? 12.017 -6.389 -11.839 1.00 89.44 87 ASP A N 1
ATOM 696 C CA . ASP A 1 87 ? 12.101 -7.843 -11.923 1.00 89.44 87 ASP A CA 1
ATOM 697 C C . ASP A 1 87 ? 10.704 -8.470 -12.106 1.00 89.44 87 ASP A C 1
ATOM 699 O O . ASP A 1 87 ? 9.747 -8.107 -11.418 1.00 89.44 87 ASP A O 1
ATOM 703 N N . GLN A 1 88 ? 10.571 -9.448 -13.008 1.00 84.94 88 GLN A N 1
ATOM 704 C CA . GLN A 1 88 ? 9.267 -10.053 -13.324 1.00 84.94 88 GLN A CA 1
ATOM 705 C C . GLN A 1 88 ? 8.665 -10.839 -12.147 1.00 84.94 88 GLN A C 1
ATOM 707 O O . GLN A 1 88 ? 7.442 -10.903 -12.017 1.00 84.94 88 GLN A O 1
ATOM 712 N N . THR A 1 89 ? 9.496 -11.390 -11.258 1.00 86.25 89 THR A N 1
ATOM 713 C CA . THR A 1 89 ? 9.033 -12.052 -10.026 1.00 86.25 89 THR A CA 1
ATOM 714 C C . THR A 1 89 ? 8.446 -11.023 -9.069 1.00 86.25 89 THR A C 1
ATOM 716 O O . THR A 1 89 ? 7.365 -11.223 -8.514 1.00 86.25 89 THR A O 1
ATOM 719 N N . MET A 1 90 ? 9.129 -9.885 -8.921 1.00 85.06 90 MET A N 1
ATOM 720 C CA . MET A 1 90 ? 8.650 -8.762 -8.120 1.00 85.06 90 MET A CA 1
ATOM 721 C C . MET A 1 90 ? 7.328 -8.216 -8.675 1.00 85.06 90 MET A C 1
ATOM 723 O O . MET A 1 90 ? 6.372 -8.048 -7.920 1.00 85.06 90 MET A O 1
ATOM 727 N N . LYS A 1 91 ? 7.230 -8.029 -9.996 1.00 87.56 91 LYS A N 1
ATOM 728 C CA . LYS A 1 91 ? 5.990 -7.617 -10.667 1.00 87.56 91 LYS A CA 1
ATOM 729 C C . LYS A 1 91 ? 4.833 -8.572 -10.372 1.00 87.56 91 LYS A C 1
ATOM 731 O O . LYS A 1 91 ? 3.778 -8.120 -9.944 1.00 87.56 91 LYS A O 1
ATOM 736 N N . ALA A 1 92 ? 5.041 -9.880 -10.533 1.00 88.06 92 ALA A N 1
ATOM 737 C CA . ALA A 1 92 ? 4.011 -10.885 -10.271 1.00 88.06 92 ALA A CA 1
ATOM 738 C C . ALA A 1 92 ? 3.520 -10.865 -8.811 1.00 88.06 92 ALA A C 1
ATOM 740 O O . ALA A 1 92 ? 2.312 -10.965 -8.572 1.00 88.06 92 ALA A O 1
ATOM 741 N N . LYS A 1 93 ? 4.430 -10.676 -7.842 1.00 88.25 93 LYS A N 1
ATOM 742 C CA . LYS A 1 93 ? 4.086 -10.490 -6.422 1.00 88.25 93 LYS A CA 1
ATOM 743 C C . LYS A 1 93 ? 3.179 -9.273 -6.225 1.00 88.25 93 LYS A C 1
ATOM 745 O O . LYS A 1 93 ? 2.100 -9.408 -5.654 1.00 88.25 93 LYS A O 1
ATOM 750 N N . PHE A 1 94 ? 3.569 -8.112 -6.755 1.00 89.19 94 PHE A N 1
ATOM 751 C CA . PHE A 1 94 ? 2.768 -6.889 -6.659 1.00 89.19 9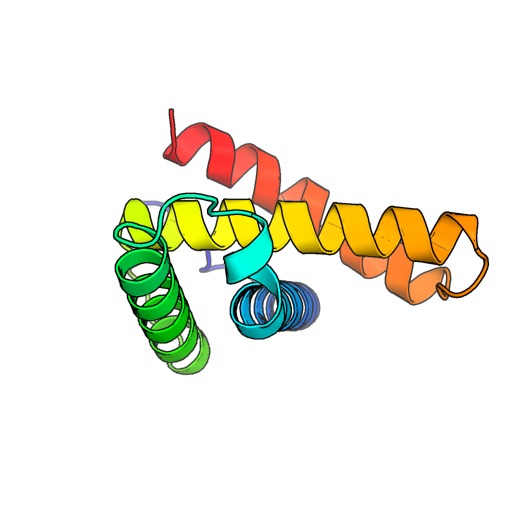4 PHE A CA 1
ATOM 752 C C . PHE A 1 94 ? 1.388 -7.040 -7.303 1.00 89.19 94 PHE A C 1
ATOM 754 O O . PHE A 1 94 ? 0.384 -6.740 -6.661 1.00 89.19 94 PHE A O 1
ATOM 761 N N . THR A 1 95 ? 1.322 -7.549 -8.537 1.00 88.94 95 THR A N 1
ATOM 762 C CA . THR A 1 95 ? 0.056 -7.772 -9.253 1.00 88.94 95 THR A CA 1
ATOM 763 C C . THR A 1 95 ? -0.881 -8.676 -8.456 1.00 88.94 95 THR A C 1
ATOM 765 O O . THR A 1 95 ? -2.036 -8.318 -8.253 1.00 88.94 95 THR A O 1
ATOM 768 N N . THR A 1 96 ? -0.373 -9.791 -7.921 1.00 90.88 96 THR A N 1
ATOM 769 C CA . THR A 1 96 ? -1.180 -10.736 -7.132 1.00 90.88 96 THR A CA 1
ATOM 770 C C . THR A 1 96 ? -1.789 -10.069 -5.898 1.00 90.88 96 THR A C 1
ATOM 772 O O . THR A 1 96 ? -2.983 -10.224 -5.631 1.00 90.88 96 THR A O 1
ATOM 775 N N . THR A 1 97 ? -0.998 -9.292 -5.153 1.00 90.19 97 THR A N 1
ATOM 776 C CA . THR A 1 97 ? -1.504 -8.573 -3.980 1.00 90.19 97 THR A CA 1
ATOM 777 C C . THR A 1 97 ? -2.504 -7.480 -4.368 1.00 90.19 97 THR A C 1
ATOM 779 O O . THR A 1 97 ? -3.531 -7.334 -3.703 1.00 90.19 97 THR A O 1
ATOM 782 N N . PHE A 1 98 ? -2.260 -6.731 -5.448 1.00 90.69 98 PHE A N 1
ATOM 783 C CA . PHE A 1 98 ? -3.197 -5.706 -5.914 1.00 90.69 98 PHE A CA 1
ATOM 784 C C . PHE A 1 98 ? -4.540 -6.305 -6.338 1.00 90.69 98 PHE A C 1
ATOM 786 O O . PHE A 1 98 ? -5.575 -5.823 -5.878 1.00 90.69 98 PHE A O 1
ATOM 793 N N . ASP A 1 99 ? -4.532 -7.374 -7.136 1.00 89.38 99 ASP A N 1
ATOM 794 C CA . ASP A 1 99 ? -5.747 -8.051 -7.608 1.00 89.38 99 ASP A CA 1
ATOM 795 C C . ASP A 1 99 ? -6.575 -8.615 -6.445 1.00 89.38 99 ASP A C 1
ATOM 797 O O . ASP A 1 99 ? -7.806 -8.612 -6.483 1.00 89.38 99 ASP A O 1
ATOM 801 N N . LYS A 1 100 ? -5.905 -9.050 -5.372 1.00 87.50 100 LYS A N 1
ATOM 802 C CA . LYS A 1 100 ? -6.551 -9.523 -4.144 1.00 87.50 100 LYS A CA 1
ATOM 803 C C . LYS A 1 100 ? -7.162 -8.383 -3.321 1.00 87.50 100 LYS A C 1
ATOM 805 O O . LYS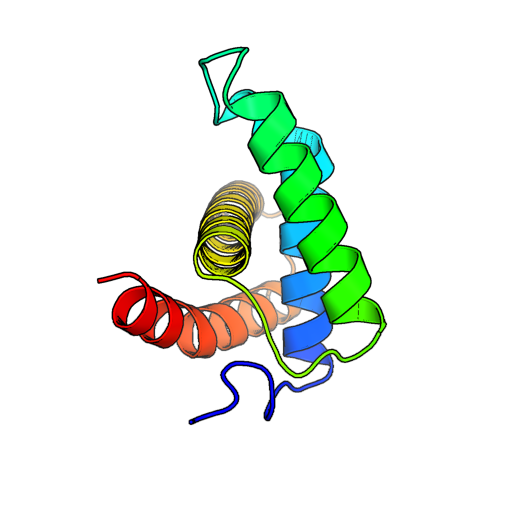 A 1 100 ? -8.298 -8.492 -2.854 1.00 87.50 100 LYS A O 1
ATOM 810 N N . LEU A 1 101 ? -6.405 -7.310 -3.083 1.00 87.62 101 LEU A N 1
ATOM 811 C CA . LEU A 1 101 ? -6.756 -6.295 -2.083 1.00 87.62 101 LEU A CA 1
ATOM 812 C C . LEU A 1 101 ? -7.597 -5.143 -2.638 1.00 87.62 101 LEU A C 1
ATOM 814 O O . LEU A 1 101 ? -8.512 -4.685 -1.950 1.00 87.62 101 LEU A O 1
ATOM 818 N N . MET A 1 102 ? -7.318 -4.675 -3.858 1.00 88.81 102 MET A N 1
ATOM 819 C CA . MET A 1 102 ? -7.959 -3.479 -4.420 1.00 88.81 102 MET A CA 1
ATOM 820 C C . MET A 1 102 ? -9.481 -3.615 -4.560 1.00 88.81 102 MET A C 1
ATOM 822 O O . MET A 1 102 ? -10.181 -2.738 -4.049 1.00 88.81 102 MET A O 1
ATOM 826 N N . PRO A 1 103 ? -10.038 -4.705 -5.130 1.00 87.56 103 PRO A N 1
ATOM 827 C CA . PRO A 1 103 ? -11.491 -4.829 -5.276 1.00 87.56 103 PRO A CA 1
ATOM 828 C C . PRO A 1 103 ? -12.215 -4.810 -3.926 1.00 87.56 103 PRO A C 1
ATOM 830 O O . PRO A 1 103 ? -13.281 -4.216 -3.772 1.00 87.56 103 PRO A O 1
ATOM 833 N N . SER A 1 104 ? -11.608 -5.439 -2.921 1.00 82.69 104 SER A N 1
ATOM 834 C CA . SER A 1 104 ? -12.145 -5.506 -1.566 1.00 82.69 104 SER A CA 1
ATOM 835 C C . SER A 1 104 ? -12.116 -4.137 -0.874 1.00 82.69 104 SER A C 1
ATOM 837 O O . SER A 1 104 ? -13.099 -3.759 -0.236 1.00 82.69 104 SER A O 1
ATOM 839 N N . LEU A 1 105 ? -11.039 -3.359 -1.042 1.00 85.81 105 LEU A N 1
ATOM 840 C CA . LEU A 1 105 ? -10.969 -1.975 -0.554 1.00 85.81 105 LEU A CA 1
ATOM 841 C C . LEU A 1 105 ? -12.028 -1.092 -1.206 1.00 85.81 105 LEU A C 1
ATOM 843 O O . LEU A 1 105 ? -12.713 -0.350 -0.510 1.00 85.81 105 LEU A O 1
ATOM 847 N N . GLU A 1 106 ? -12.202 -1.193 -2.521 1.00 84.19 106 GLU A N 1
ATOM 848 C CA . GLU A 1 106 ? -13.198 -0.405 -3.248 1.00 84.19 106 GLU A CA 1
ATOM 849 C C . GLU A 1 106 ? -14.629 -0.688 -2.777 1.00 84.19 106 GLU A C 1
ATOM 851 O O . GLU A 1 106 ? -15.438 0.234 -2.704 1.00 84.19 106 GLU A O 1
ATOM 856 N N . VAL A 1 107 ? -14.954 -1.937 -2.426 1.00 81.81 107 VAL A N 1
ATOM 857 C CA . VAL A 1 107 ? -16.264 -2.288 -1.851 1.00 81.81 107 VAL A CA 1
ATOM 858 C C . VAL A 1 107 ? -16.445 -1.686 -0.457 1.00 81.81 107 VAL A C 1
ATOM 860 O O . VAL A 1 107 ? -17.530 -1.208 -0.148 1.00 81.81 107 VAL A O 1
ATOM 863 N N . PHE A 1 108 ? -15.402 -1.680 0.376 1.00 74.31 108 PHE A N 1
ATOM 864 C CA . PHE A 1 108 ? -15.456 -1.086 1.717 1.00 74.31 108 PHE A CA 1
ATOM 865 C C . PHE A 1 108 ? -15.536 0.448 1.713 1.00 74.31 108 PHE A C 1
ATOM 867 O O . PHE A 1 108 ? -15.996 1.032 2.694 1.00 74.31 108 PHE A O 1
ATOM 874 N N . LEU A 1 109 ? -15.034 1.098 0.659 1.00 77.81 109 LEU A N 1
ATOM 875 C CA . LEU A 1 109 ? -14.942 2.557 0.555 1.00 77.81 109 LEU A CA 1
ATOM 876 C C . LEU A 1 109 ? -16.123 3.217 -0.185 1.00 77.81 109 LEU A C 1
ATOM 878 O O . LEU A 1 109 ? -16.207 4.448 -0.155 1.00 77.81 109 LEU A O 1
ATOM 882 N N . LYS A 1 110 ? -16.993 2.431 -0.835 1.00 68.25 110 LYS A N 1
ATOM 883 C CA . LYS A 1 110 ? -18.259 2.871 -1.455 1.00 68.25 110 LYS A CA 1
ATOM 884 C C . LYS A 1 110 ? -19.366 3.042 -0.418 1.00 68.25 110 LYS A C 1
ATOM 886 O O . LYS A 1 110 ? -20.132 4.017 -0.574 1.00 68.25 110 LYS A O 1
#

Foldseek 3Di:
DDQLCPPDDPLLLVLLLQLLVVCLVCVVVVCPDPVVSVVLNVLSVVLNVCSVVVHSDDDLSNLVSSLNSLVVVVVVQVVCVVVVNDDVVNVVSSVVSCVSRNVVSVVVND

Sequence (110 aa):
MSNFLGELTPDDKDVIQAAIDEFLKFGYKLIDENKTASLYKRSATTFKEKFENNSVSFTTDELRILHHSLVLLRDNMNEADSLGYVDQTMKAKFTTTFDKLMPSLEVFLK